Protein AF-A0A1V5SPH5-F1 (afdb_monomer_lite)

Foldseek 3Di:
DDDCPPQFKDFWDDDPRDIDHIFGQFPVGFPVCPPPRRPCVVVVHPPNPDFQQADPVRHNLQDPDLDDDFLLVLLLVLLLLLCVPPVDCFLLAEQAQSPPDVHGDPRHDDSVRSQVSCVVRQDSFRGWDDKDWDDDRRGATQKIWTQTPSGIDIDGLVSSQVSCCRHHHHRGHDDDRHDDDDDD

Secondary structure (DSSP, 8-state):
---SSS-SEEPPEEETTEEE--EESBTTSSGGGTTTTBHHHHTT-TTTT--B-S-TT---TT-SSSPPPHHHHHHHHHHHHHHHHH---TT-S-S--TT-TTS--TTPPPHHHHHHHGGGGT-----EEEEEEEEETTTEEEEEEEEETTEEEEEEHHHHHHHHHHH-STT-B--SSS------

Organism: NCBI:txid1852833

Structure (mmCIF, N/CA/C/O backbone):
data_AF-A0A1V5SPH5-F1
#
_entry.id   AF-A0A1V5SPH5-F1
#
loop_
_atom_site.group_PDB
_atom_site.id
_atom_site.type_symbol
_atom_site.label_atom_id
_atom_site.label_alt_id
_atom_site.label_comp_id
_atom_site.label_asym_id
_atom_site.label_entity_id
_atom_site.label_seq_id
_atom_site.pdbx_PDB_ins_code
_atom_site.Cartn_x
_atom_site.Cartn_y
_atom_site.Cartn_z
_atom_site.occupancy
_atom_site.B_iso_or_equiv
_atom_site.auth_seq_id
_atom_site.auth_comp_id
_atom_site.auth_asym_id
_atom_site.auth_atom_id
_atom_site.pdbx_PDB_model_num
ATOM 1 N N . MET A 1 1 ? 26.776 8.610 -14.671 1.00 28.88 1 MET A N 1
ATOM 2 C CA . MET A 1 1 ? 25.985 9.751 -14.170 1.00 28.88 1 MET A CA 1
ATOM 3 C C . MET A 1 1 ? 24.518 9.344 -14.245 1.00 28.88 1 MET A C 1
ATOM 5 O O . MET A 1 1 ? 23.945 9.471 -15.310 1.00 28.88 1 MET A O 1
ATOM 9 N N . TYR A 1 2 ? 23.954 8.764 -13.182 1.00 22.78 2 TYR A N 1
ATOM 10 C CA . TYR A 1 2 ? 22.507 8.564 -13.026 1.00 22.78 2 TYR A CA 1
ATOM 11 C C . TYR A 1 2 ? 22.195 8.679 -11.533 1.00 22.78 2 TYR A C 1
ATOM 13 O O . TYR A 1 2 ? 22.747 7.940 -10.723 1.00 22.78 2 TYR A O 1
ATOM 21 N N . ALA A 1 3 ? 21.423 9.704 -11.179 1.00 25.03 3 ALA A N 1
ATOM 22 C CA . ALA A 1 3 ? 20.980 9.976 -9.820 1.00 25.03 3 ALA A CA 1
ATOM 23 C C . ALA A 1 3 ? 19.831 9.027 -9.447 1.00 25.03 3 ALA A C 1
ATOM 25 O O . ALA A 1 3 ? 18.943 8.787 -10.266 1.00 25.03 3 ALA A O 1
ATOM 26 N N . SER A 1 4 ? 19.843 8.521 -8.212 1.00 30.30 4 SER A N 1
ATOM 27 C CA . SER A 1 4 ? 18.923 7.508 -7.683 1.00 30.30 4 SER A CA 1
ATOM 28 C C . SER A 1 4 ? 17.534 8.036 -7.292 1.00 30.30 4 SER A C 1
ATOM 30 O O . SER A 1 4 ? 16.945 7.667 -6.280 1.00 30.30 4 SER A O 1
ATOM 32 N N . THR A 1 5 ? 16.949 8.909 -8.113 1.00 40.94 5 THR A N 1
ATOM 33 C CA . THR A 1 5 ? 15.590 9.424 -7.867 1.00 40.94 5 THR A CA 1
ATOM 34 C C . THR A 1 5 ? 14.477 8.533 -8.422 1.00 40.94 5 THR A C 1
ATOM 36 O O . THR A 1 5 ? 13.313 8.775 -8.114 1.00 40.94 5 THR A O 1
ATOM 39 N N . ALA A 1 6 ? 14.802 7.502 -9.208 1.00 49.22 6 ALA A N 1
ATOM 40 C CA . ALA A 1 6 ? 13.815 6.663 -9.894 1.00 49.22 6 ALA A CA 1
ATOM 41 C C . ALA A 1 6 ? 13.561 5.286 -9.252 1.00 49.22 6 ALA A C 1
ATOM 43 O O . ALA A 1 6 ? 12.852 4.488 -9.863 1.00 49.22 6 ALA A O 1
ATOM 44 N N . GLY A 1 7 ? 14.136 5.020 -8.067 1.00 61.97 7 GLY A N 1
ATOM 45 C CA . GLY A 1 7 ? 14.202 3.710 -7.399 1.00 61.97 7 GLY A CA 1
ATOM 46 C C . GLY A 1 7 ? 13.064 2.757 -7.771 1.00 61.97 7 GLY A C 1
ATOM 47 O O . GLY A 1 7 ? 11.906 2.993 -7.418 1.00 61.97 7 GLY A O 1
ATOM 48 N N . GLY A 1 8 ? 13.394 1.710 -8.531 1.00 80.31 8 GLY A N 1
ATOM 49 C CA . GLY A 1 8 ? 12.402 0.841 -9.163 1.00 80.31 8 GLY A CA 1
ATOM 50 C C . GLY A 1 8 ? 12.570 0.710 -10.671 1.00 80.31 8 GLY A C 1
ATOM 51 O O . GLY A 1 8 ? 13.521 0.096 -11.151 1.00 80.31 8 GLY A O 1
ATOM 52 N N . SER A 1 9 ? 11.606 1.243 -11.419 1.00 88.56 9 SER A N 1
ATOM 53 C CA . SER A 1 9 ? 11.550 1.171 -12.878 1.00 88.56 9 SER A CA 1
ATOM 54 C C . SER A 1 9 ? 11.123 2.520 -13.453 1.00 88.56 9 SER A C 1
ATOM 56 O O . SER A 1 9 ? 10.130 3.097 -13.017 1.00 88.56 9 SER A O 1
ATOM 58 N N . ILE A 1 10 ? 11.825 2.984 -14.484 1.00 89.19 10 ILE A N 1
ATOM 59 C CA . ILE A 1 10 ? 11.444 4.136 -15.310 1.00 89.19 10 ILE A CA 1
ATOM 60 C C . ILE A 1 10 ? 10.682 3.604 -16.516 1.00 89.19 10 ILE A C 1
ATOM 62 O O . ILE A 1 10 ? 11.220 2.771 -17.243 1.00 89.19 10 ILE A O 1
ATOM 66 N N . TYR A 1 11 ? 9.453 4.073 -16.739 1.00 89.88 11 TYR A N 1
ATOM 67 C CA . TYR A 1 11 ? 8.665 3.673 -17.905 1.00 89.88 11 TYR A CA 1
ATOM 68 C C . TYR A 1 11 ? 9.314 4.107 -19.215 1.00 89.88 11 TYR A C 1
ATOM 70 O O . TYR A 1 11 ? 9.931 5.170 -19.305 1.00 89.88 11 TYR A O 1
ATOM 78 N N . SER A 1 12 ? 9.135 3.282 -20.246 1.00 90.69 12 SER A N 1
ATOM 79 C CA . SER A 1 12 ? 9.402 3.724 -21.606 1.00 90.69 12 SER A CA 1
ATOM 80 C C . SER A 1 12 ? 8.439 4.847 -21.981 1.00 90.69 12 SER A C 1
ATOM 82 O O . SER A 1 12 ? 7.320 4.950 -21.474 1.00 90.69 12 SER A O 1
ATOM 84 N N . TYR A 1 13 ? 8.878 5.701 -22.892 1.00 89.81 13 TYR A N 1
ATOM 85 C CA . TYR A 1 13 ? 8.063 6.784 -23.421 1.00 89.81 13 TYR A CA 1
ATOM 86 C C . TYR A 1 13 ? 8.311 6.901 -24.916 1.00 89.81 13 TYR A C 1
ATOM 88 O O . TYR A 1 13 ? 9.431 6.682 -25.378 1.00 89.81 13 TYR A O 1
ATOM 96 N N . SER A 1 14 ? 7.271 7.258 -25.667 1.00 93.62 14 SER A N 1
ATOM 97 C CA . SER A 1 14 ? 7.395 7.660 -27.061 1.00 93.62 14 SER A CA 1
ATOM 98 C C . SER A 1 14 ? 6.468 8.832 -27.349 1.00 93.62 14 SER A C 1
ATOM 100 O O . SER A 1 14 ? 5.277 8.775 -27.047 1.00 93.62 14 SER A O 1
ATOM 102 N N . SER A 1 15 ? 7.018 9.908 -27.905 1.00 93.75 15 SER A N 1
ATOM 103 C CA . SER A 1 15 ? 6.256 11.089 -28.314 1.00 93.75 15 SER A CA 1
ATOM 104 C C . SER A 1 15 ? 7.067 11.966 -29.250 1.00 93.75 15 SER A C 1
ATOM 106 O O . SER A 1 15 ? 8.291 12.039 -29.138 1.00 93.75 15 SER A O 1
ATOM 108 N N . LEU A 1 16 ? 6.377 12.646 -30.170 1.00 92.06 16 LEU A N 1
ATOM 109 C CA . LEU A 1 16 ? 6.972 13.551 -31.162 1.00 92.06 16 LEU A CA 1
ATOM 110 C C . LEU A 1 16 ? 8.150 12.924 -31.940 1.00 92.06 16 LEU A C 1
ATOM 112 O O . LEU A 1 16 ? 9.098 13.615 -32.296 1.00 92.06 16 LEU A O 1
ATOM 116 N N . GLY A 1 17 ? 8.112 11.610 -32.186 1.00 92.94 17 GLY A N 1
ATOM 117 C CA . GLY A 1 17 ? 9.177 10.883 -32.890 1.00 92.94 17 GLY A CA 1
ATOM 118 C C . GLY A 1 17 ? 10.407 10.529 -32.042 1.00 92.94 17 GLY A C 1
ATOM 119 O O . GLY A 1 17 ? 11.333 9.914 -32.562 1.00 92.94 17 GLY A O 1
ATOM 120 N N . TYR A 1 18 ? 10.417 10.859 -30.748 1.00 91.38 18 TYR A N 1
ATOM 121 C CA . TYR A 1 18 ? 11.459 10.456 -29.802 1.00 91.38 18 TYR A CA 1
ATOM 122 C C . TYR A 1 18 ? 10.977 9.304 -28.925 1.00 91.38 18 TYR A C 1
ATOM 124 O O . TYR A 1 18 ? 9.794 9.222 -28.593 1.00 91.38 18 TYR A O 1
ATOM 132 N N . SER A 1 19 ? 11.894 8.426 -28.516 1.00 92.81 19 SER A N 1
ATOM 133 C CA . SER A 1 19 ? 11.587 7.333 -27.592 1.00 92.81 19 SER A CA 1
ATOM 134 C C . SER A 1 19 ? 12.714 7.058 -26.607 1.00 92.81 19 SER A C 1
ATOM 136 O O . SER A 1 19 ? 13.886 7.118 -26.977 1.00 92.81 19 SER A O 1
ATOM 138 N N . THR A 1 20 ? 12.353 6.671 -25.386 1.00 92.44 20 THR A N 1
ATOM 139 C CA . THR A 1 20 ? 13.279 6.135 -24.381 1.00 92.44 20 THR A CA 1
ATOM 140 C C . THR A 1 20 ? 12.859 4.720 -23.989 1.00 92.44 20 THR A C 1
ATOM 142 O O . THR A 1 20 ? 11.661 4.471 -23.811 1.00 92.44 20 THR A O 1
ATOM 145 N N . PRO A 1 21 ? 13.807 3.778 -23.841 1.00 91.25 21 PRO A N 1
ATOM 146 C CA . PRO A 1 21 ? 13.490 2.449 -23.336 1.00 91.25 21 PRO A CA 1
ATOM 147 C C . PRO A 1 21 ? 13.091 2.506 -21.857 1.00 91.25 21 PRO A C 1
ATOM 149 O O . PRO A 1 21 ? 13.405 3.464 -21.150 1.00 91.25 21 PRO A O 1
ATOM 152 N N . GLN A 1 22 ? 12.419 1.454 -21.390 1.00 91.19 22 GLN A N 1
ATOM 153 C CA . GLN A 1 22 ? 12.210 1.231 -19.962 1.00 91.19 22 GLN A CA 1
ATOM 154 C C . GLN A 1 22 ? 13.551 0.873 -19.313 1.00 91.19 22 GLN A C 1
ATOM 156 O O . GLN A 1 22 ? 14.353 0.149 -19.905 1.00 91.19 22 GLN A O 1
ATOM 161 N N . ILE A 1 23 ? 13.788 1.356 -18.095 1.00 91.62 23 ILE A N 1
ATOM 162 C CA . ILE A 1 23 ? 15.023 1.084 -17.348 1.00 91.62 23 ILE A CA 1
ATOM 163 C C . ILE A 1 23 ? 14.657 0.577 -15.959 1.00 91.62 23 ILE A C 1
ATOM 165 O O . ILE A 1 23 ? 13.855 1.200 -15.269 1.00 91.62 23 ILE A O 1
ATOM 169 N N . TRP A 1 24 ? 15.272 -0.529 -15.544 1.00 91.44 24 TRP A N 1
ATOM 170 C CA . TRP A 1 24 ? 15.150 -1.074 -14.194 1.00 91.44 24 TRP A CA 1
ATOM 171 C C . TRP A 1 24 ? 16.376 -0.733 -13.356 1.00 91.44 24 TRP A C 1
ATOM 173 O O . TRP A 1 24 ? 17.511 -0.954 -13.778 1.00 91.44 24 TRP A O 1
ATOM 183 N N . ASP A 1 25 ? 16.136 -0.257 -12.140 1.00 89.88 25 ASP A N 1
ATOM 184 C CA . ASP A 1 25 ? 17.157 0.037 -11.136 1.00 89.88 25 ASP A CA 1
ATOM 185 C C . ASP A 1 25 ? 17.563 -1.237 -10.369 1.00 89.88 25 ASP A C 1
ATOM 187 O O . ASP A 1 25 ? 17.478 -1.335 -9.144 1.00 89.88 25 ASP A O 1
ATOM 191 N N . THR A 1 26 ? 17.957 -2.265 -11.121 1.00 91.62 26 THR A N 1
ATOM 192 C CA . THR A 1 26 ? 18.417 -3.563 -10.613 1.00 91.62 26 THR A CA 1
ATOM 193 C C . THR A 1 26 ? 19.740 -3.944 -11.256 1.00 91.62 26 THR A C 1
ATOM 195 O O . THR A 1 26 ? 20.056 -3.523 -12.371 1.00 91.62 26 THR A O 1
ATOM 198 N N . SER A 1 27 ? 20.531 -4.782 -10.583 1.00 91.56 27 SER A N 1
ATOM 199 C CA . SER A 1 27 ? 21.851 -5.158 -11.109 1.00 91.56 27 SER A CA 1
ATOM 200 C C . SER A 1 27 ? 21.826 -5.997 -12.390 1.00 91.56 27 SER A C 1
ATOM 202 O O . SER A 1 27 ? 22.826 -6.035 -13.100 1.00 91.56 27 SER A O 1
ATOM 204 N N . CYS A 1 28 ? 20.684 -6.602 -12.724 1.00 91.81 28 CYS A N 1
ATOM 205 C CA . CYS A 1 28 ? 20.477 -7.304 -13.991 1.00 91.81 28 CYS A CA 1
ATOM 206 C C . CYS A 1 28 ? 19.682 -6.496 -15.031 1.00 91.81 28 CYS A C 1
ATOM 208 O O . CYS A 1 28 ? 19.393 -7.016 -16.107 1.00 91.81 28 CYS A O 1
ATOM 210 N N . GLY A 1 29 ? 19.291 -5.254 -14.719 1.00 91.06 29 GLY A N 1
ATOM 211 C CA . GLY A 1 29 ? 18.570 -4.375 -15.642 1.00 91.06 29 GLY A CA 1
ATOM 212 C C . GLY A 1 29 ? 17.160 -4.846 -16.018 1.00 91.06 29 GLY A C 1
ATOM 213 O O . GLY A 1 29 ? 16.636 -4.419 -17.045 1.00 91.06 29 GLY A O 1
ATOM 214 N N . SER A 1 30 ? 16.528 -5.709 -15.216 1.00 92.81 30 SER A N 1
ATOM 215 C CA . SER A 1 30 ? 15.165 -6.194 -15.468 1.00 92.81 30 SER A CA 1
ATOM 216 C C . SER A 1 30 ? 14.360 -6.441 -14.186 1.00 92.81 30 SER A C 1
ATOM 218 O O . SER A 1 30 ? 14.897 -6.406 -13.072 1.00 92.81 30 SER A O 1
ATOM 220 N N . GLN A 1 31 ? 13.066 -6.734 -14.361 1.00 93.25 31 GLN A N 1
ATOM 221 C CA . GLN A 1 31 ? 12.145 -7.095 -13.283 1.00 93.25 31 GLN A CA 1
ATOM 222 C C . GLN A 1 31 ? 12.575 -8.353 -12.521 1.00 93.25 31 GLN A C 1
ATOM 224 O O . GLN A 1 31 ? 12.301 -8.441 -11.329 1.00 93.25 31 GLN A O 1
ATOM 229 N N . SER A 1 32 ? 13.252 -9.314 -13.163 1.00 93.94 32 SER A N 1
ATOM 230 C CA . SER A 1 32 ? 13.520 -10.632 -12.564 1.00 93.94 32 SER A CA 1
ATOM 231 C C . SER A 1 32 ? 14.376 -10.571 -11.300 1.00 93.94 32 SER A C 1
ATOM 233 O O . SER A 1 32 ? 14.347 -11.497 -10.499 1.00 93.94 32 SER A O 1
ATOM 235 N N . CYS A 1 33 ? 15.142 -9.493 -11.128 1.00 91.50 33 CYS A N 1
ATOM 236 C CA . CYS A 1 33 ? 15.984 -9.286 -9.954 1.00 91.50 33 CYS A CA 1
ATOM 237 C C . CYS A 1 33 ? 15.394 -8.259 -8.980 1.00 91.50 33 CYS A C 1
ATOM 239 O O . CYS A 1 33 ? 15.986 -7.958 -7.947 1.00 91.50 33 CYS A O 1
ATOM 241 N N . TRP A 1 34 ? 14.218 -7.709 -9.286 1.00 89.25 34 TRP A N 1
ATOM 242 C CA . TRP A 1 34 ? 13.468 -6.886 -8.351 1.00 89.25 34 TRP A CA 1
ATOM 243 C C . TRP A 1 34 ? 12.714 -7.779 -7.352 1.00 89.25 34 TRP A C 1
ATOM 245 O O . TRP A 1 34 ? 12.118 -8.775 -7.764 1.00 89.25 34 TRP A O 1
ATOM 255 N N . PRO A 1 35 ? 12.673 -7.435 -6.052 1.00 88.56 35 PRO A N 1
ATOM 256 C CA . PRO A 1 35 ? 13.331 -6.298 -5.401 1.00 88.56 35 PRO A CA 1
ATOM 257 C C . PRO A 1 35 ? 14.762 -6.601 -4.921 1.00 88.56 35 PRO A C 1
ATOM 259 O O . PRO A 1 35 ? 15.501 -5.692 -4.557 1.00 88.56 35 PRO A O 1
ATOM 262 N N . ASN A 1 36 ? 15.165 -7.873 -4.881 1.00 88.62 36 ASN A N 1
ATOM 263 C CA . ASN A 1 36 ? 16.326 -8.315 -4.101 1.00 88.62 36 ASN A CA 1
ATOM 264 C C . ASN A 1 36 ? 17.678 -7.773 -4.575 1.00 88.62 36 ASN A C 1
ATOM 266 O O . ASN A 1 36 ? 18.526 -7.482 -3.736 1.00 88.62 36 ASN A O 1
ATOM 270 N N . ASP A 1 37 ? 17.851 -7.566 -5.876 1.00 90.62 37 ASP A N 1
ATOM 271 C CA . ASP A 1 37 ? 19.073 -7.014 -6.460 1.00 90.62 37 ASP A CA 1
ATOM 272 C C . ASP A 1 37 ? 18.901 -5.571 -6.949 1.00 90.62 37 ASP A C 1
ATOM 274 O O . ASP A 1 37 ? 19.619 -5.126 -7.855 1.00 90.62 37 ASP A O 1
ATOM 278 N N . ALA A 1 38 ? 17.944 -4.835 -6.381 1.00 89.94 38 ALA A N 1
ATOM 279 C CA . ALA A 1 38 ? 17.857 -3.394 -6.574 1.00 89.94 38 ALA A CA 1
ATOM 280 C C . ALA A 1 38 ? 19.131 -2.710 -6.056 1.00 89.94 38 ALA A C 1
ATOM 282 O O . ALA A 1 38 ? 19.631 -3.066 -4.985 1.00 89.94 38 ALA A O 1
ATOM 283 N N . TRP A 1 39 ? 19.664 -1.728 -6.787 1.00 89.62 39 TRP A N 1
ATOM 284 C CA . TRP A 1 39 ? 20.951 -1.109 -6.432 1.00 89.62 39 TRP A CA 1
ATOM 285 C C . TRP A 1 39 ? 20.934 -0.461 -5.048 1.00 89.62 39 TRP A C 1
ATOM 287 O O . TRP A 1 39 ? 21.853 -0.688 -4.266 1.00 89.62 39 TRP A O 1
ATOM 297 N N . GLU A 1 40 ? 19.855 0.251 -4.724 1.00 86.06 40 GLU A N 1
ATOM 298 C CA . GLU A 1 40 ? 19.614 0.854 -3.407 1.00 86.06 40 GLU A CA 1
ATOM 299 C C . GLU A 1 40 ? 19.536 -0.191 -2.275 1.00 86.06 40 GLU A C 1
ATOM 301 O O . GLU A 1 40 ? 19.971 0.075 -1.158 1.00 86.06 40 GLU A O 1
ATOM 306 N N . LYS A 1 41 ? 19.036 -1.406 -2.549 1.00 85.62 41 LYS A N 1
ATOM 307 C CA . LYS A 1 41 ? 19.039 -2.503 -1.565 1.00 85.62 41 LYS A CA 1
ATOM 308 C C . LYS A 1 41 ? 20.441 -3.081 -1.384 1.00 85.62 41 LYS A C 1
ATOM 310 O O . LYS A 1 41 ? 20.879 -3.296 -0.260 1.00 85.62 41 LYS A O 1
ATOM 315 N N . LYS A 1 42 ? 21.164 -3.309 -2.486 1.00 88.38 42 LYS A N 1
ATO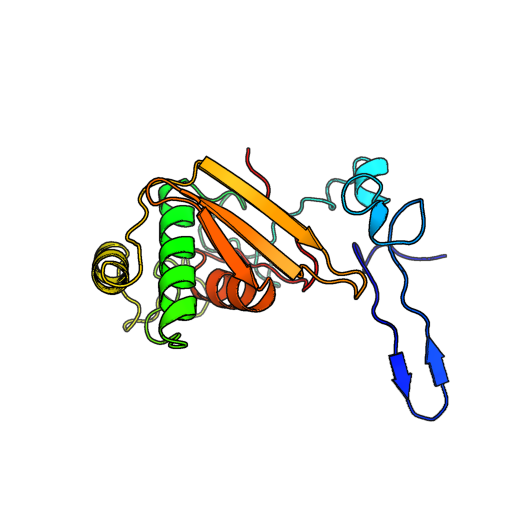M 316 C CA . LYS A 1 42 ? 22.534 -3.856 -2.471 1.00 88.38 42 LYS A CA 1
ATOM 317 C C . LYS A 1 42 ? 23.540 -2.917 -1.808 1.00 88.38 42 LYS A C 1
ATOM 319 O O . LYS A 1 42 ? 24.534 -3.393 -1.270 1.00 88.38 42 LYS A O 1
ATOM 324 N N . SER A 1 43 ? 23.303 -1.609 -1.866 1.00 86.94 43 SER A N 1
ATOM 325 C CA . SER A 1 43 ? 24.131 -0.599 -1.204 1.00 86.94 43 SER A CA 1
ATOM 326 C C . SER A 1 43 ? 23.758 -0.353 0.262 1.00 86.94 43 SER A C 1
ATOM 328 O O . SER A 1 43 ? 24.356 0.526 0.875 1.00 86.94 43 SER A O 1
ATOM 330 N N . ASP A 1 44 ? 22.794 -1.105 0.814 1.00 84.69 44 ASP A N 1
ATOM 331 C CA . ASP A 1 44 ? 22.236 -0.901 2.159 1.00 84.69 44 ASP A CA 1
ATOM 332 C C . ASP A 1 44 ? 21.750 0.544 2.379 1.00 84.69 44 ASP A C 1
ATOM 334 O O . ASP A 1 44 ? 21.949 1.177 3.419 1.00 84.69 44 ASP A O 1
ATOM 338 N N . SER A 1 45 ? 21.133 1.117 1.342 1.00 82.31 45 SER A N 1
ATOM 339 C CA . SER A 1 45 ? 20.642 2.484 1.401 1.00 82.31 45 SER A CA 1
ATOM 340 C C . SER A 1 45 ? 19.460 2.593 2.354 1.00 82.31 45 SER A C 1
ATOM 342 O O . SER A 1 45 ? 18.411 1.966 2.172 1.00 82.31 45 SER A O 1
ATOM 344 N N . ALA A 1 46 ? 19.569 3.518 3.308 1.00 74.44 46 ALA A N 1
ATOM 345 C CA . ALA A 1 46 ? 18.476 3.886 4.207 1.00 74.44 46 ALA A CA 1
ATOM 346 C C . ALA A 1 46 ? 17.222 4.412 3.472 1.00 74.44 46 ALA A C 1
ATOM 348 O O . ALA A 1 46 ? 16.165 4.580 4.087 1.00 74.44 46 ALA A O 1
ATOM 349 N N . TRP A 1 47 ? 17.321 4.701 2.169 1.00 72.50 47 TRP A N 1
ATOM 350 C CA . TRP A 1 47 ? 16.208 5.166 1.345 1.00 72.50 47 TRP A CA 1
ATOM 351 C C . TRP A 1 47 ? 15.378 4.034 0.738 1.00 72.50 47 TRP A C 1
ATOM 353 O O . TRP A 1 47 ? 14.215 4.279 0.412 1.00 72.50 47 TRP A O 1
ATOM 363 N N . TYR A 1 48 ? 15.913 2.810 0.644 1.00 73.75 48 TYR A N 1
ATOM 364 C CA . TYR A 1 48 ? 15.251 1.710 -0.065 1.00 73.75 48 TYR A CA 1
ATOM 365 C C . TYR A 1 48 ? 13.882 1.353 0.529 1.00 73.75 48 TYR A C 1
ATOM 367 O O . TYR A 1 48 ? 12.890 1.233 -0.186 1.00 73.75 48 TYR A O 1
ATOM 375 N N . TYR A 1 49 ? 13.811 1.279 1.859 1.00 69.94 49 TYR A N 1
ATOM 376 C CA . TYR A 1 49 ? 12.581 1.005 2.606 1.00 69.94 49 TYR A CA 1
ATOM 377 C C . TYR A 1 49 ? 11.991 2.250 3.265 1.00 69.94 49 TYR A C 1
ATOM 379 O O . TYR A 1 49 ? 11.302 2.160 4.287 1.00 69.94 49 TYR A O 1
ATOM 387 N N . LYS A 1 50 ? 12.259 3.442 2.719 1.00 67.38 50 LYS A N 1
ATOM 388 C CA . LYS A 1 50 ? 11.764 4.665 3.343 1.00 67.38 50 LYS A CA 1
ATOM 389 C C . LYS A 1 50 ? 10.250 4.773 3.195 1.00 67.38 50 LYS A C 1
ATOM 391 O O . LYS A 1 50 ? 9.728 5.234 2.182 1.00 67.38 50 LYS A O 1
ATOM 396 N N . GLY A 1 51 ? 9.551 4.387 4.258 1.00 64.62 51 GLY A N 1
ATOM 397 C CA . GLY A 1 51 ? 8.125 4.622 4.403 1.00 64.62 51 GLY A CA 1
ATOM 398 C C . GLY A 1 51 ? 7.840 6.121 4.379 1.00 64.62 51 GLY A C 1
ATOM 399 O O . GLY A 1 51 ? 8.402 6.898 5.156 1.00 64.62 51 GLY A O 1
ATOM 400 N N . TRP A 1 52 ? 6.971 6.545 3.469 1.00 75.75 52 TRP A N 1
ATOM 401 C CA . TRP A 1 52 ? 6.546 7.932 3.375 1.00 75.75 52 TRP A CA 1
ATOM 402 C C . TRP A 1 52 ? 5.397 8.166 4.345 1.00 75.75 52 TRP A C 1
ATOM 404 O O . TRP A 1 52 ? 4.249 8.012 3.961 1.00 75.75 52 TRP A O 1
ATOM 414 N N . TYR A 1 53 ? 5.729 8.506 5.592 1.00 87.75 53 TYR A N 1
ATOM 415 C CA . TYR A 1 53 ? 4.766 8.853 6.648 1.00 87.75 53 TYR A CA 1
ATOM 416 C C . TYR A 1 53 ? 4.757 10.348 6.987 1.00 87.75 53 TYR A C 1
ATOM 418 O O . TYR A 1 53 ? 4.151 10.766 7.969 1.00 87.75 53 TYR A O 1
ATOM 426 N N . ARG A 1 54 ? 5.487 11.149 6.202 1.00 89.19 54 ARG A N 1
ATOM 427 C CA . ARG A 1 54 ? 5.589 12.597 6.363 1.00 89.19 54 ARG A CA 1
ATOM 428 C C . ARG A 1 54 ? 5.064 13.321 5.133 1.00 89.19 54 ARG A C 1
ATOM 430 O O . ARG A 1 54 ? 5.280 12.871 4.001 1.00 89.19 54 ARG A O 1
ATOM 437 N N . THR A 1 55 ? 4.432 14.469 5.355 1.00 88.56 55 THR A N 1
ATOM 438 C CA . THR A 1 55 ? 3.992 15.371 4.284 1.00 88.56 55 THR A CA 1
ATOM 439 C C . THR A 1 55 ? 5.190 16.009 3.574 1.00 88.56 55 THR A C 1
ATOM 441 O O . THR A 1 55 ? 6.336 15.918 4.024 1.00 88.56 55 THR A O 1
ATOM 444 N N . ARG A 1 56 ? 4.940 16.705 2.455 1.00 85.69 56 ARG A N 1
ATOM 445 C CA . ARG A 1 56 ? 5.985 17.493 1.772 1.00 85.69 56 ARG A CA 1
ATOM 446 C C . ARG A 1 56 ? 6.582 18.580 2.671 1.00 85.69 56 ARG A C 1
ATOM 448 O O . ARG A 1 56 ? 7.763 18.871 2.543 1.00 85.69 56 ARG A O 1
ATOM 455 N N . SER A 1 57 ? 5.792 19.115 3.601 1.00 88.75 57 SER A N 1
ATOM 456 C CA . SER A 1 57 ? 6.225 20.101 4.599 1.00 88.75 57 SER A CA 1
ATOM 457 C C . SER A 1 57 ? 6.867 19.460 5.836 1.00 88.75 57 SER A C 1
ATOM 459 O O . SER A 1 57 ? 7.024 20.123 6.854 1.00 88.75 57 SER A O 1
ATOM 461 N N . ASN A 1 58 ? 7.241 18.175 5.757 1.00 87.94 58 ASN A N 1
ATOM 462 C CA . ASN A 1 58 ? 7.888 17.400 6.818 1.00 87.94 58 ASN A CA 1
ATOM 463 C C . ASN A 1 58 ? 7.026 17.147 8.075 1.00 87.94 58 ASN A C 1
ATOM 465 O O . ASN A 1 58 ? 7.544 16.656 9.083 1.00 87.94 58 ASN A O 1
ATOM 469 N N . ASP A 1 59 ? 5.721 17.421 8.002 1.00 92.31 59 ASP A N 1
ATOM 470 C CA . ASP A 1 59 ? 4.774 17.105 9.073 1.00 92.31 59 ASP A CA 1
ATOM 471 C C . ASP A 1 59 ? 4.596 15.589 9.190 1.00 92.31 59 ASP A C 1
ATOM 473 O O . ASP A 1 59 ? 4.565 14.878 8.188 1.00 92.31 59 ASP A O 1
ATOM 477 N N . THR A 1 60 ? 4.500 15.108 10.421 1.00 91.06 60 THR A N 1
ATOM 478 C CA . THR A 1 60 ? 4.361 13.694 10.772 1.00 91.06 60 THR A CA 1
ATOM 479 C C . THR A 1 60 ? 2.921 13.224 10.905 1.00 91.06 60 THR A C 1
ATOM 481 O O . THR A 1 60 ? 2.702 12.013 10.949 1.00 91.06 60 THR A O 1
ATOM 484 N N . CYS A 1 61 ? 1.959 14.150 10.996 1.00 93.88 61 CYS A N 1
ATOM 485 C CA . CYS A 1 61 ? 0.541 13.821 11.147 1.00 93.88 61 CYS A CA 1
ATOM 486 C C . CYS A 1 61 ? 0.313 12.816 12.288 1.00 93.88 61 CYS A C 1
ATOM 488 O O . CYS A 1 61 ? -0.221 11.728 12.085 1.00 93.88 61 CYS A O 1
ATOM 490 N N . GLY A 1 62 ? 0.850 13.135 13.469 1.00 92.50 62 GLY A N 1
ATOM 491 C CA . GLY A 1 62 ? 0.702 12.329 14.684 1.00 92.50 62 GLY A CA 1
ATOM 492 C C . GLY A 1 62 ? 1.547 11.050 14.763 1.00 92.50 62 GLY A C 1
ATOM 493 O O . GLY A 1 62 ? 1.493 10.367 15.784 1.00 92.50 62 GLY A O 1
ATOM 494 N N . ARG A 1 63 ? 2.352 10.707 13.746 1.00 91.75 63 ARG A N 1
ATOM 495 C CA . ARG A 1 63 ? 3.115 9.443 13.724 1.00 91.75 63 ARG A CA 1
ATOM 496 C C . ARG A 1 63 ? 4.606 9.623 14.000 1.00 91.75 63 ARG A C 1
ATOM 498 O O . ARG A 1 63 ? 5.270 10.480 13.436 1.00 91.75 63 ARG A O 1
ATOM 505 N N . SER A 1 64 ? 5.200 8.732 14.787 1.00 91.12 64 SER A N 1
ATOM 506 C CA . SER A 1 64 ? 6.661 8.683 14.963 1.00 91.12 64 SER A CA 1
ATOM 507 C C . SER A 1 64 ? 7.361 7.803 13.918 1.00 91.12 64 SER A C 1
ATOM 509 O O . SER A 1 64 ? 8.536 8.026 13.617 1.00 91.12 64 SER A O 1
ATOM 511 N N . HIS A 1 65 ? 6.640 6.843 13.327 1.00 89.06 65 HIS A N 1
ATOM 512 C CA . HIS A 1 65 ? 7.163 5.839 12.398 1.00 89.06 65 HIS A CA 1
ATOM 513 C C . HIS A 1 65 ? 6.157 5.464 11.286 1.00 89.06 65 HIS A C 1
ATOM 515 O O . HIS A 1 65 ? 4.947 5.639 11.461 1.00 89.06 65 HIS A O 1
ATOM 521 N N . PRO A 1 66 ? 6.624 4.867 10.169 1.00 88.19 66 PRO A N 1
ATOM 522 C CA . PRO A 1 66 ? 5.756 4.450 9.063 1.00 88.19 66 PRO A CA 1
ATOM 523 C C . PRO A 1 66 ? 5.066 3.094 9.268 1.00 88.19 66 PRO A C 1
ATOM 525 O O . PRO A 1 66 ? 4.247 2.705 8.445 1.00 88.19 66 PRO A O 1
ATOM 528 N N . TRP A 1 67 ? 5.406 2.349 10.323 1.00 91.06 67 TRP A N 1
ATOM 529 C CA . TRP A 1 67 ? 4.838 1.020 10.560 1.00 91.06 67 TRP A CA 1
ATOM 530 C C . TRP A 1 67 ? 3.371 1.097 10.974 1.00 91.06 67 TRP A C 1
ATOM 532 O O . TRP A 1 67 ? 3.017 1.915 11.826 1.00 91.06 67 TRP A O 1
ATOM 542 N N . LEU A 1 68 ? 2.552 0.235 10.378 1.00 93.12 68 LEU A N 1
ATOM 543 C CA . LEU A 1 68 ? 1.170 0.001 10.777 1.00 93.12 68 LEU A CA 1
ATOM 544 C C . LEU A 1 68 ? 1.125 -1.123 11.810 1.00 93.12 68 LEU A C 1
ATOM 546 O O . LEU A 1 68 ? 1.872 -2.098 11.708 1.00 93.12 68 LEU A O 1
ATOM 550 N N . ASN A 1 69 ? 0.237 -1.003 12.789 1.00 93.75 69 ASN A N 1
ATOM 551 C CA . ASN A 1 69 ? -0.090 -2.127 13.658 1.00 93.75 69 ASN A CA 1
ATOM 552 C C . ASN A 1 69 ? -1.102 -3.076 12.986 1.00 93.75 69 ASN A C 1
ATOM 554 O O . ASN A 1 69 ? -1.693 -2.766 11.951 1.00 93.75 69 ASN A O 1
ATOM 558 N N . GLN A 1 70 ? -1.320 -4.240 13.602 1.00 93.69 70 GLN A N 1
ATOM 559 C CA . GLN A 1 70 ? -2.202 -5.280 13.070 1.00 93.69 70 GLN A CA 1
ATOM 560 C C . GLN A 1 70 ? -3.635 -4.784 12.813 1.00 93.69 70 GLN A C 1
ATOM 562 O O . GLN A 1 70 ? -4.222 -5.127 11.791 1.00 93.69 70 GLN A O 1
ATOM 567 N N . SER A 1 71 ? -4.182 -3.966 13.720 1.00 95.06 71 SER A N 1
ATOM 568 C CA . SER A 1 71 ? -5.541 -3.421 13.606 1.00 95.06 71 SER A CA 1
ATOM 569 C C . SER A 1 71 ? -5.642 -2.369 12.502 1.00 95.06 71 SER A C 1
ATOM 571 O O . SER A 1 71 ? -6.621 -2.359 11.763 1.00 95.06 71 SER A O 1
ATOM 573 N N . GLU A 1 72 ? -4.648 -1.487 12.377 1.00 95.62 72 GLU A N 1
ATOM 574 C CA . GLU A 1 72 ? -4.579 -0.505 11.287 1.00 95.62 72 GLU A CA 1
ATOM 575 C C . GLU A 1 72 ? -4.499 -1.203 9.928 1.00 95.62 72 GLU A C 1
ATOM 577 O O . GLU A 1 72 ? -5.247 -0.863 9.016 1.00 95.62 72 GLU A O 1
ATOM 582 N N . PHE A 1 73 ? -3.635 -2.213 9.793 1.00 96.25 73 PHE A N 1
ATOM 583 C CA . PHE A 1 73 ? -3.499 -2.912 8.520 1.00 96.25 73 PHE A CA 1
ATOM 584 C C . PHE A 1 73 ? -4.729 -3.764 8.184 1.00 96.25 73 PHE A C 1
ATOM 586 O O . PHE A 1 73 ? -5.157 -3.778 7.033 1.00 96.25 73 PHE A O 1
ATOM 593 N N . ALA A 1 74 ? -5.348 -4.417 9.174 1.00 96.75 74 ALA A N 1
ATOM 594 C CA . ALA A 1 74 ? -6.577 -5.176 8.953 1.00 96.75 74 ALA A CA 1
ATOM 595 C C . ALA A 1 74 ? -7.743 -4.284 8.487 1.00 96.75 74 ALA A C 1
ATOM 597 O O . ALA A 1 74 ? -8.478 -4.659 7.576 1.00 96.75 74 ALA A O 1
ATOM 598 N N . ASP A 1 75 ? -7.881 -3.085 9.061 1.00 97.75 75 ASP A N 1
ATOM 599 C CA . ASP A 1 75 ? -8.880 -2.092 8.646 1.00 97.75 75 ASP A CA 1
ATOM 600 C C . ASP A 1 75 ? -8.668 -1.626 7.194 1.00 97.75 75 ASP A C 1
ATOM 602 O O . ASP A 1 75 ? -9.617 -1.607 6.409 1.00 97.75 75 ASP A O 1
ATOM 606 N N . ILE A 1 76 ? -7.420 -1.363 6.789 1.00 97.62 76 ILE A N 1
ATOM 607 C CA . ILE A 1 76 ? -7.099 -1.033 5.391 1.00 97.62 76 ILE A CA 1
ATOM 608 C C . ILE A 1 76 ? -7.463 -2.191 4.457 1.00 97.62 76 ILE A C 1
ATOM 610 O O . ILE A 1 76 ? -8.085 -1.974 3.420 1.00 97.62 76 ILE A O 1
ATOM 614 N N . VAL A 1 77 ? -7.119 -3.430 4.809 1.00 97.50 77 VAL A N 1
ATOM 615 C CA . VAL A 1 77 ? -7.448 -4.589 3.967 1.00 97.50 77 VAL A CA 1
ATOM 616 C C . VAL A 1 77 ? -8.961 -4.810 3.888 1.00 97.50 77 VAL A C 1
ATOM 618 O O . VAL A 1 77 ? -9.456 -5.119 2.809 1.00 97.50 77 VAL A O 1
ATOM 621 N N . ASN A 1 78 ? -9.719 -4.575 4.963 1.00 98.00 78 ASN A N 1
ATOM 622 C CA . ASN A 1 78 ? -11.185 -4.579 4.908 1.00 98.00 78 ASN A CA 1
ATOM 623 C C . ASN A 1 78 ? -11.726 -3.532 3.918 1.00 98.00 78 ASN A C 1
ATOM 625 O O . ASN A 1 78 ? -12.640 -3.842 3.152 1.00 98.00 78 ASN A O 1
ATOM 629 N N . ALA A 1 79 ? -11.131 -2.334 3.864 1.00 98.06 79 ALA A N 1
ATOM 630 C CA . ALA A 1 79 ? -11.488 -1.320 2.869 1.00 98.06 79 ALA A CA 1
ATOM 631 C C . ALA A 1 79 ? -11.184 -1.798 1.440 1.00 98.06 79 ALA A C 1
ATOM 633 O O . ALA A 1 79 ? -12.019 -1.648 0.547 1.00 98.06 79 ALA A O 1
ATOM 634 N N . VAL A 1 80 ? -10.020 -2.426 1.222 1.00 97.69 80 VAL A N 1
ATOM 635 C CA . VAL A 1 80 ? -9.639 -2.981 -0.090 1.00 97.69 80 VAL A CA 1
ATOM 636 C C . VAL A 1 80 ? -10.603 -4.098 -0.506 1.00 97.69 80 VAL A C 1
ATOM 638 O O . VAL A 1 80 ? -11.034 -4.131 -1.658 1.00 97.69 80 VAL A O 1
ATOM 641 N N . ILE A 1 81 ? -10.996 -4.984 0.418 1.00 97.50 81 ILE A N 1
ATOM 642 C CA . ILE A 1 81 ? -11.989 -6.037 0.158 1.00 97.50 81 ILE A CA 1
ATOM 643 C C . ILE A 1 81 ? -13.319 -5.412 -0.259 1.00 97.50 81 ILE A C 1
ATOM 645 O O . ILE A 1 81 ? -13.845 -5.799 -1.304 1.00 97.50 81 ILE A O 1
ATOM 649 N N . TYR A 1 82 ? -13.834 -4.440 0.502 1.00 97.88 82 TYR A N 1
ATOM 650 C CA . TYR A 1 82 ? -15.083 -3.751 0.171 1.00 97.88 82 TYR A CA 1
ATOM 651 C C . TYR A 1 82 ? -15.020 -3.164 -1.245 1.00 97.88 82 TYR A C 1
ATOM 653 O O . TYR A 1 82 ? -15.796 -3.575 -2.110 1.00 97.88 82 TYR A O 1
ATOM 661 N N . TYR A 1 83 ? -14.018 -2.324 -1.527 1.00 97.88 83 TYR A N 1
ATOM 662 C CA . TYR A 1 83 ? -13.832 -1.718 -2.847 1.00 97.88 83 TYR A CA 1
ATOM 663 C C . TYR A 1 83 ? -13.699 -2.761 -3.964 1.00 97.88 83 TYR A C 1
ATOM 665 O O . TYR A 1 83 ? -14.274 -2.600 -5.039 1.00 97.88 83 TYR A O 1
ATOM 673 N N . SER A 1 84 ? -12.988 -3.867 -3.727 1.00 96.31 84 SER A N 1
ATOM 674 C CA . SER A 1 84 ? -12.805 -4.912 -4.742 1.00 96.31 84 SER A CA 1
ATOM 675 C C . SER A 1 84 ? -14.124 -5.545 -5.200 1.00 96.31 84 SER A C 1
ATOM 677 O O . SER A 1 84 ? -14.211 -6.012 -6.3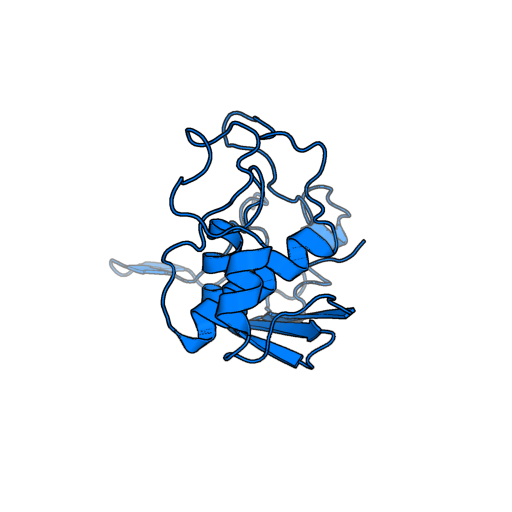38 1.00 96.31 84 SER A O 1
ATOM 679 N N . LYS A 1 85 ? -15.149 -5.555 -4.334 1.00 95.94 85 LYS A N 1
ATOM 680 C CA . LYS A 1 85 ? -16.462 -6.155 -4.607 1.00 95.94 85 LYS A CA 1
ATOM 681 C C . LYS A 1 85 ? -17.506 -5.145 -5.058 1.00 95.94 85 LYS A C 1
ATOM 683 O O . LYS A 1 85 ? -18.341 -5.489 -5.889 1.00 95.94 85 LYS A O 1
ATOM 688 N N . THR A 1 86 ? -17.463 -3.929 -4.526 1.00 96.31 86 THR A N 1
ATOM 689 C CA . THR A 1 86 ? -18.488 -2.905 -4.774 1.00 96.31 86 THR A CA 1
ATOM 690 C C . THR A 1 86 ? -18.061 -1.874 -5.813 1.00 96.31 86 THR A C 1
ATOM 692 O O . THR A 1 86 ? -18.916 -1.239 -6.423 1.00 96.31 86 THR A O 1
ATOM 695 N N . LYS A 1 87 ? -16.747 -1.703 -6.016 1.00 96.38 87 LYS A N 1
ATOM 696 C CA . LYS A 1 87 ? -16.137 -0.583 -6.754 1.00 96.38 87 LYS A CA 1
ATOM 697 C C . LYS A 1 87 ? -16.560 0.789 -6.222 1.00 96.38 87 LYS A C 1
ATOM 699 O O . LYS A 1 87 ? -16.474 1.787 -6.932 1.00 96.38 87 LYS A O 1
ATOM 704 N N . ASP A 1 88 ? -16.952 0.829 -4.952 1.00 96.06 88 ASP A N 1
ATOM 705 C CA . ASP A 1 88 ? -17.365 2.022 -4.230 1.00 96.06 88 ASP A CA 1
ATOM 706 C C . ASP A 1 88 ? -16.289 2.414 -3.212 1.00 96.06 88 ASP A C 1
ATOM 708 O O . ASP A 1 88 ? -15.891 1.615 -2.364 1.00 96.06 88 ASP A O 1
ATOM 712 N N . TYR A 1 89 ? -15.791 3.643 -3.334 1.00 95.56 89 TYR A N 1
ATOM 713 C CA . TYR A 1 89 ? -14.811 4.241 -2.424 1.00 95.56 89 TYR A CA 1
ATOM 714 C C . TYR A 1 89 ? -15.447 5.217 -1.424 1.00 95.56 89 TYR A C 1
ATOM 716 O O . TYR A 1 89 ? -14.733 5.828 -0.624 1.00 95.56 89 TYR A O 1
ATOM 724 N N . SER A 1 90 ? -16.772 5.378 -1.456 1.00 95.06 90 SER A N 1
ATOM 725 C CA . SER A 1 90 ? -17.499 6.206 -0.496 1.00 95.06 90 SER A CA 1
ATOM 726 C C . SER A 1 90 ? -17.223 5.717 0.920 1.00 95.06 90 SER A C 1
ATOM 728 O O . SER A 1 90 ? -17.154 4.517 1.174 1.00 95.06 90 SER A O 1
ATOM 730 N N . HIS A 1 91 ? -17.042 6.655 1.848 1.00 96.81 91 HIS A N 1
ATOM 731 C CA . HIS A 1 91 ? -16.790 6.372 3.264 1.00 96.81 91 HIS A CA 1
ATOM 732 C C . HIS A 1 91 ? -15.470 5.635 3.586 1.00 96.81 91 HIS A C 1
ATOM 734 O O . HIS A 1 91 ? -15.204 5.376 4.762 1.00 96.81 91 HIS A O 1
ATOM 740 N N . LEU A 1 92 ? -14.617 5.336 2.593 1.00 97.25 92 LEU A N 1
ATOM 741 C CA . LEU A 1 92 ? -13.326 4.657 2.797 1.00 97.25 92 LEU A CA 1
ATOM 742 C C . LEU A 1 92 ? -12.170 5.605 3.153 1.00 97.25 92 LEU A C 1
ATOM 744 O O . LEU A 1 92 ? -11.037 5.152 3.320 1.00 97.25 92 LEU A O 1
ATOM 748 N N . SER A 1 93 ? -12.440 6.905 3.278 1.00 95.62 93 SER A N 1
ATOM 749 C CA . SER A 1 93 ? -11.472 7.891 3.756 1.00 95.62 93 SER A CA 1
ATOM 750 C C . SER A 1 93 ? -10.897 7.505 5.129 1.00 95.62 93 SER A C 1
ATOM 752 O O . SER A 1 93 ? -11.514 6.786 5.926 1.00 95.62 93 SER A O 1
ATOM 754 N N . GLN A 1 94 ? -9.696 8.000 5.418 1.00 93.75 94 GLN A N 1
ATOM 755 C CA . GLN A 1 94 ? -9.020 7.815 6.697 1.00 93.75 94 GLN A CA 1
ATOM 756 C C . GLN A 1 94 ? -9.849 8.386 7.859 1.00 93.75 94 GLN A C 1
ATOM 758 O O . GLN A 1 94 ? -10.435 9.465 7.766 1.00 93.75 94 GLN A O 1
ATOM 763 N N . ILE A 1 95 ? -9.850 7.664 8.977 1.00 94.19 95 ILE A N 1
ATOM 764 C CA . ILE A 1 95 ? -10.506 8.063 10.237 1.00 94.19 95 ILE A CA 1
ATOM 765 C C . ILE A 1 95 ? -9.532 8.646 11.264 1.00 94.19 95 ILE A C 1
ATOM 767 O O . ILE A 1 95 ? -9.942 9.054 12.348 1.00 94.19 95 ILE A O 1
ATOM 771 N N . ASP A 1 96 ? -8.243 8.658 10.940 1.00 93.31 96 ASP A N 1
ATOM 772 C CA . ASP A 1 96 ? -7.192 9.245 11.759 1.00 93.31 96 ASP A CA 1
ATOM 773 C C . ASP A 1 96 ? -6.180 9.953 10.857 1.00 93.31 96 ASP A C 1
ATOM 775 O O . ASP A 1 96 ? -5.205 9.361 10.400 1.00 93.31 96 ASP A O 1
ATOM 779 N N . SER A 1 97 ? -6.426 11.230 10.575 1.00 91.69 97 SER A N 1
ATOM 780 C CA . SER A 1 97 ? -5.511 12.084 9.820 1.00 91.69 97 SER A CA 1
ATOM 781 C C . SER A 1 97 ? -4.344 12.603 10.664 1.00 91.69 97 SER A C 1
ATOM 783 O O . SER A 1 97 ? -3.470 13.292 10.132 1.00 91.69 97 SER A O 1
ATOM 785 N N . GLY A 1 98 ? -4.338 12.347 11.979 1.00 90.38 98 GLY A N 1
ATOM 786 C CA . GLY A 1 98 ? -3.336 12.865 12.910 1.00 90.38 98 GLY A CA 1
ATOM 787 C C . GLY A 1 98 ? -3.195 14.392 12.904 1.00 90.38 98 GLY A C 1
ATOM 788 O O . GLY A 1 98 ? -2.097 14.910 13.107 1.00 90.38 98 GLY A O 1
ATOM 789 N N . GLY A 1 99 ? -4.288 15.112 12.623 1.00 86.88 99 GLY A N 1
ATOM 790 C CA . GLY A 1 99 ? -4.320 16.579 12.559 1.00 86.88 99 GLY A CA 1
ATOM 791 C C . GLY A 1 99 ? -3.926 17.172 11.203 1.00 86.88 99 GLY A C 1
ATOM 792 O O . GLY A 1 99 ? -3.932 18.392 11.045 1.00 86.88 99 GLY A O 1
ATOM 793 N N . CYS A 1 100 ? -3.626 16.336 10.209 1.00 89.25 100 CYS A N 1
ATOM 794 C CA . CYS A 1 100 ? -3.331 16.779 8.852 1.00 89.25 100 CYS A CA 1
ATOM 795 C C . CYS A 1 100 ? -4.583 16.859 7.967 1.00 89.25 100 CYS A C 1
ATOM 797 O O . CYS A 1 100 ? -5.675 16.419 8.332 1.00 89.25 100 CYS A O 1
ATOM 799 N N . PHE A 1 101 ? -4.394 17.429 6.771 1.00 87.75 101 PHE A N 1
ATOM 800 C CA . PHE A 1 101 ? -5.356 17.413 5.659 1.00 87.75 101 PHE A CA 1
ATOM 801 C C . PHE A 1 101 ? -6.727 18.047 5.954 1.00 87.75 101 PHE A C 1
ATOM 803 O O . PHE A 1 101 ? -7.698 17.751 5.269 1.00 87.75 101 PHE A O 1
ATOM 810 N N . GLY A 1 102 ? -6.809 18.946 6.941 1.00 85.00 102 GLY A N 1
ATOM 811 C CA . GLY A 1 102 ? -8.065 19.599 7.330 1.00 85.00 102 GLY A CA 1
ATOM 812 C C . GLY A 1 102 ? -8.934 18.781 8.291 1.00 85.00 102 GLY A C 1
ATOM 813 O O . GLY A 1 102 ? -10.050 19.197 8.587 1.00 85.00 102 GLY A O 1
ATOM 814 N N . GLY A 1 103 ? -8.413 17.666 8.813 1.00 86.62 103 GLY A N 1
ATOM 815 C CA . GLY A 1 103 ? -9.109 16.781 9.746 1.00 86.62 103 GLY A CA 1
ATOM 816 C C . GLY A 1 103 ? -9.615 15.496 9.093 1.00 86.62 103 GLY A C 1
ATOM 817 O O . GLY A 1 103 ? -9.248 15.162 7.967 1.00 86.62 103 GLY A O 1
ATOM 818 N N . ASN A 1 104 ? -10.434 14.758 9.840 1.00 89.06 104 ASN A N 1
ATOM 819 C CA . ASN A 1 104 ? -11.062 13.532 9.360 1.00 89.06 104 ASN A CA 1
ATOM 820 C C . ASN A 1 104 ? -12.307 13.857 8.535 1.00 89.06 104 ASN A C 1
ATOM 822 O O . ASN A 1 104 ? -13.063 14.769 8.873 1.00 89.06 104 ASN A O 1
ATOM 826 N N . ASP A 1 105 ? -12.542 13.067 7.491 1.00 90.94 105 ASP A N 1
ATOM 827 C CA . ASP A 1 105 ? -13.787 13.111 6.732 1.00 90.94 105 ASP A CA 1
ATOM 828 C C . ASP A 1 105 ? -14.955 12.685 7.647 1.00 90.94 105 ASP A C 1
ATOM 830 O O . ASP A 1 105 ? -14.948 11.558 8.150 1.00 90.94 105 ASP A O 1
ATOM 834 N N . PRO A 1 106 ? -15.961 13.549 7.885 1.00 91.75 106 PRO A N 1
ATOM 835 C CA . PRO A 1 106 ? -17.073 13.237 8.783 1.00 91.75 106 PRO A CA 1
ATOM 836 C C . PRO A 1 106 ? -17.978 12.121 8.248 1.00 91.75 106 PRO A C 1
ATOM 838 O O . PRO A 1 106 ? -18.779 11.573 9.004 1.00 91.75 106 PRO A O 1
ATOM 841 N N . SER A 1 107 ? -17.876 11.794 6.958 1.00 94.81 107 SER A N 1
ATOM 842 C CA . SER A 1 107 ? -18.600 10.687 6.346 1.00 94.81 107 SER A CA 1
ATOM 843 C C . SER A 1 107 ? -17.836 9.365 6.414 1.00 94.81 107 SER A C 1
ATOM 845 O O . SER A 1 107 ? -18.426 8.329 6.123 1.00 94.81 107 SER A O 1
ATOM 847 N N . ALA A 1 108 ? -16.557 9.354 6.799 1.00 96.75 108 ALA A N 1
ATOM 848 C CA . ALA A 1 108 ? -15.771 8.126 6.848 1.00 96.75 108 ALA A CA 1
ATOM 849 C C . ALA A 1 108 ? -16.368 7.109 7.830 1.00 96.75 108 ALA A C 1
ATOM 851 O O . ALA A 1 108 ? -16.713 7.438 8.968 1.00 96.75 108 ALA A O 1
ATOM 852 N N . TRP A 1 109 ? -16.445 5.845 7.417 1.00 97.62 109 TRP A N 1
ATOM 853 C CA . TRP A 1 109 ? -16.880 4.782 8.316 1.00 97.62 109 TRP A CA 1
ATOM 854 C C . TRP A 1 109 ? -15.829 4.510 9.384 1.00 97.62 109 TRP A C 1
ATOM 856 O O . TRP A 1 109 ? -14.637 4.375 9.089 1.00 97.62 109 TRP A O 1
ATOM 866 N N . SER A 1 110 ? -16.282 4.348 10.628 1.00 96.94 110 SER A N 1
ATOM 867 C CA . SER A 1 110 ? -15.450 3.800 11.699 1.00 96.94 110 SER A CA 1
ATOM 868 C C . SER A 1 110 ? -14.957 2.394 11.335 1.00 96.94 110 SER A C 1
ATOM 870 O O . SER A 1 110 ? -15.476 1.756 10.416 1.00 96.94 110 SER A O 1
ATOM 872 N N . LYS A 1 111 ? -13.957 1.884 12.064 1.00 95.88 111 LYS A N 1
ATOM 873 C CA . LYS A 1 111 ? -13.460 0.513 11.852 1.00 95.88 111 LYS A CA 1
ATOM 874 C C . LYS A 1 111 ? -14.576 -0.526 11.995 1.00 95.88 111 LYS A C 1
ATOM 876 O O . LYS A 1 111 ? -14.679 -1.429 11.174 1.00 95.88 111 LYS A O 1
ATOM 881 N N . ASP A 1 112 ? -15.432 -0.357 13.003 1.00 96.56 112 ASP A N 1
ATOM 882 C CA . ASP A 1 112 ? -16.542 -1.273 13.279 1.00 96.56 112 ASP A CA 1
ATOM 883 C C . ASP A 1 112 ? -17.617 -1.215 12.190 1.00 96.56 112 ASP A C 1
ATOM 885 O O . ASP A 1 112 ? -18.151 -2.247 11.783 1.00 96.56 112 ASP A O 1
ATOM 889 N N . GLU A 1 113 ? -17.909 -0.018 11.676 1.00 97.44 113 GLU A N 1
ATOM 890 C CA . GLU A 1 113 ? -18.879 0.133 10.598 1.00 97.44 113 GLU A CA 1
ATOM 891 C C . GLU A 1 113 ? -18.352 -0.469 9.295 1.00 97.44 113 GLU A C 1
ATOM 893 O O . GLU A 1 113 ? -19.047 -1.264 8.667 1.00 97.44 113 GLU A O 1
ATOM 898 N N . LEU A 1 114 ? -17.098 -0.195 8.925 1.00 97.38 114 LEU A N 1
ATOM 899 C CA . LEU A 1 114 ? -16.478 -0.827 7.761 1.00 97.38 114 LEU A CA 1
ATOM 900 C C . LEU A 1 114 ? -16.434 -2.357 7.908 1.00 97.38 114 LEU A C 1
ATOM 902 O O . LEU A 1 114 ? -16.743 -3.079 6.958 1.00 97.38 114 LEU A O 1
ATOM 906 N N . ALA A 1 115 ? -16.116 -2.859 9.105 1.00 96.50 115 ALA A N 1
ATOM 907 C CA . ALA A 1 115 ? -16.141 -4.287 9.405 1.00 96.50 115 ALA A CA 1
ATOM 908 C C . ALA A 1 115 ? -17.540 -4.904 9.205 1.00 96.50 115 ALA A C 1
ATOM 910 O O . ALA A 1 115 ? -17.663 -6.024 8.702 1.00 96.50 115 ALA A O 1
ATOM 911 N N . ARG A 1 116 ? -18.605 -4.166 9.541 1.00 97.31 116 ARG A N 1
ATOM 912 C CA . ARG A 1 116 ? -19.994 -4.574 9.290 1.00 97.31 116 ARG A CA 1
ATOM 913 C C . ARG A 1 116 ? -20.319 -4.605 7.795 1.00 97.31 116 ARG A C 1
ATOM 915 O O . ARG A 1 116 ? -20.889 -5.587 7.324 1.00 97.31 116 ARG A O 1
ATOM 922 N N . GLN A 1 117 ? -19.920 -3.577 7.048 1.00 96.81 117 GLN A N 1
ATOM 923 C CA . GLN A 1 117 ? -20.191 -3.448 5.608 1.00 96.81 117 GLN A CA 1
ATOM 924 C C . GLN A 1 117 ? -19.463 -4.511 4.769 1.00 96.81 117 GLN A C 1
ATOM 926 O O . GLN A 1 117 ? -20.004 -5.051 3.800 1.00 96.81 117 GLN A O 1
ATOM 931 N N . VAL A 1 118 ? -18.244 -4.882 5.163 1.00 96.44 118 VAL A N 1
ATOM 932 C CA . VAL A 1 118 ? -17.470 -5.929 4.479 1.00 96.44 118 VAL A CA 1
ATOM 933 C C . VAL A 1 118 ? -17.907 -7.354 4.866 1.00 96.44 118 VAL A C 1
ATOM 935 O O . VAL A 1 118 ? -17.476 -8.324 4.240 1.00 96.44 118 VAL A O 1
ATOM 938 N N . GLY A 1 119 ? -18.786 -7.510 5.864 1.00 94.62 119 GLY A N 1
ATOM 939 C CA . GLY A 1 119 ? -19.249 -8.812 6.359 1.00 94.62 119 GLY A CA 1
ATOM 940 C C . GLY A 1 119 ? -19.875 -9.706 5.281 1.00 94.62 119 GLY A C 1
ATOM 941 O O . GLY A 1 119 ? -19.651 -10.913 5.257 1.00 94.62 119 GLY A O 1
ATOM 942 N N . SER A 1 120 ? -20.600 -9.118 4.327 1.00 91.69 120 SER A N 1
ATOM 943 C CA . SER A 1 120 ? -21.182 -9.833 3.179 1.00 91.69 120 SER A CA 1
ATOM 944 C C . SER A 1 120 ? -20.200 -10.068 2.020 1.00 91.69 120 SER A C 1
ATOM 946 O O . SER A 1 120 ? -20.573 -10.655 1.006 1.00 91.69 120 SER A O 1
ATOM 948 N N . HIS A 1 121 ? -18.940 -9.647 2.162 1.00 91.50 121 HIS A N 1
ATOM 949 C CA . HIS A 1 121 ? -17.940 -9.586 1.091 1.00 91.50 121 HIS A CA 1
ATOM 950 C C . HIS A 1 121 ? -16.694 -10.453 1.356 1.00 91.50 121 HIS A C 1
ATOM 952 O O . HIS A 1 121 ? -15.679 -10.311 0.672 1.00 91.50 121 HIS A O 1
ATOM 958 N N . GLY A 1 122 ? -16.769 -11.372 2.327 1.00 86.31 122 GLY A N 1
ATOM 959 C CA . GLY A 1 122 ? -15.666 -12.258 2.728 1.00 86.31 122 GLY A CA 1
ATOM 960 C C . GLY A 1 122 ? -14.879 -11.772 3.949 1.00 86.31 122 GLY A C 1
ATOM 961 O O . GLY A 1 122 ? -13.970 -12.466 4.396 1.00 86.31 122 GLY A O 1
ATOM 962 N N . GLY A 1 123 ? -15.235 -10.612 4.505 1.00 89.88 123 GLY A N 1
ATOM 963 C CA . GLY A 1 123 ? -14.709 -10.103 5.770 1.00 89.88 123 GLY A CA 1
ATOM 964 C C . GLY A 1 123 ? -15.716 -10.229 6.929 1.00 89.88 123 GLY A C 1
ATOM 965 O O . GLY A 1 123 ? -16.644 -11.034 6.857 1.00 89.88 123 GLY A O 1
ATOM 966 N N . PRO A 1 124 ? -15.549 -9.440 8.005 1.00 94.69 124 PRO A N 1
ATOM 967 C CA . PRO A 1 124 ? -14.356 -8.654 8.293 1.00 94.69 124 PRO A CA 1
ATOM 968 C C . PRO A 1 124 ? -13.172 -9.557 8.610 1.00 94.69 124 PRO A C 1
ATOM 970 O O . PRO A 1 124 ? -13.315 -10.602 9.250 1.00 94.69 124 PRO A O 1
ATOM 973 N N . ILE A 1 125 ? -11.998 -9.133 8.164 1.00 94.94 125 ILE A N 1
ATOM 974 C CA . ILE A 1 125 ? -10.745 -9.707 8.626 1.00 94.94 125 ILE A CA 1
ATOM 975 C C . ILE A 1 125 ? -10.347 -9.050 9.946 1.00 94.94 125 ILE A C 1
ATOM 977 O O . ILE A 1 125 ? -10.569 -7.851 10.157 1.00 94.94 125 ILE A O 1
ATOM 981 N N . SER A 1 126 ? -9.755 -9.841 10.828 1.00 94.12 126 SER A N 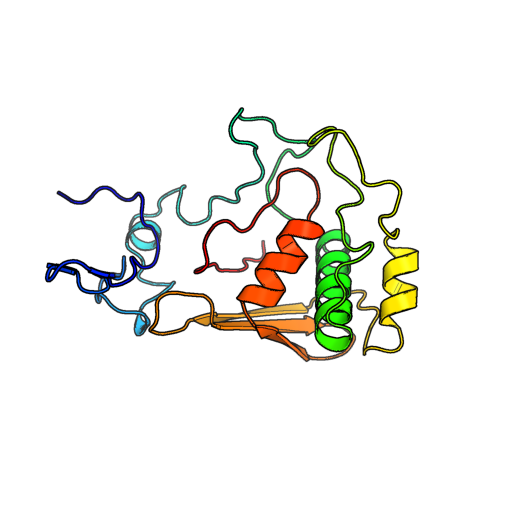1
ATOM 982 C CA . SER A 1 126 ? -9.262 -9.390 12.132 1.00 94.12 126 SER A CA 1
ATOM 983 C C . SER A 1 126 ? -7.747 -9.524 12.250 1.00 94.12 126 SER A C 1
ATOM 985 O O . SER A 1 126 ? -7.116 -8.822 13.045 1.00 94.12 126 SER A O 1
ATOM 987 N N . SER A 1 127 ? -7.138 -10.378 11.423 1.00 93.81 127 SER A N 1
ATOM 988 C CA . SER A 1 127 ? -5.698 -10.587 11.407 1.00 93.81 127 SER A CA 1
ATOM 989 C C . SER A 1 127 ? -5.168 -10.861 10.000 1.00 93.81 127 SER A C 1
ATOM 991 O O . SER A 1 127 ? -5.850 -11.361 9.109 1.00 93.81 127 SER A O 1
ATOM 993 N N . VAL A 1 128 ? -3.908 -10.490 9.804 1.00 94.19 128 VAL A N 1
ATOM 994 C CA . VAL A 1 128 ? -3.141 -10.669 8.575 1.00 94.19 128 VAL A CA 1
ATOM 995 C C . VAL A 1 128 ? -1.882 -11.435 8.940 1.00 94.19 128 VAL A C 1
ATOM 997 O O . VAL A 1 128 ? -1.084 -10.983 9.763 1.00 94.19 128 VAL A O 1
ATOM 1000 N N . ASN A 1 129 ? -1.712 -12.590 8.315 1.00 93.75 129 ASN A N 1
ATOM 1001 C CA . ASN A 1 129 ? -0.634 -13.526 8.596 1.00 93.75 129 ASN A CA 1
ATOM 1002 C C . ASN A 1 129 ? 0.614 -13.171 7.782 1.00 93.75 129 ASN A C 1
ATOM 1004 O O . ASN A 1 129 ? 1.715 -13.037 8.331 1.00 93.75 129 ASN A O 1
ATOM 1008 N N . SER A 1 130 ? 0.425 -12.981 6.475 1.00 94.31 130 SER A N 1
ATOM 1009 C CA . SER A 1 130 ? 1.484 -12.702 5.508 1.00 94.31 130 SER A CA 1
ATOM 1010 C C . SER A 1 130 ? 0.968 -11.886 4.324 1.00 94.31 130 SER A C 1
ATOM 1012 O O . SER A 1 130 ? -0.233 -11.836 4.048 1.00 94.31 130 SER 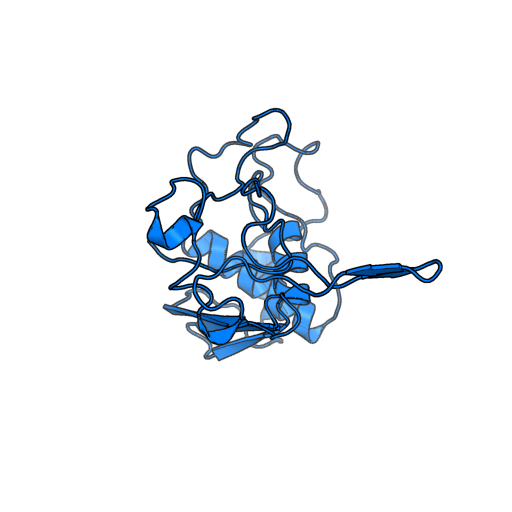A O 1
ATOM 1014 N N . VAL A 1 131 ? 1.904 -11.246 3.627 1.00 94.12 131 VAL A N 1
ATOM 1015 C CA . VAL A 1 131 ? 1.666 -10.503 2.391 1.00 94.12 131 VAL A CA 1
ATOM 1016 C C . VAL A 1 131 ? 2.690 -10.965 1.362 1.00 94.12 131 VAL A C 1
ATOM 1018 O O . VAL A 1 131 ? 3.859 -11.163 1.690 1.00 94.12 131 VAL A O 1
ATOM 1021 N N . SER A 1 132 ? 2.243 -11.152 0.129 1.00 95.00 132 SER A N 1
ATOM 1022 C CA . SER A 1 132 ? 3.070 -11.465 -1.028 1.00 95.00 132 SER A CA 1
ATOM 1023 C C . SER A 1 132 ? 2.745 -10.478 -2.142 1.00 95.00 132 SER A C 1
ATOM 1025 O O . SER A 1 132 ? 1.586 -10.107 -2.330 1.00 95.00 132 SER A O 1
ATOM 1027 N N . VAL A 1 133 ? 3.770 -10.015 -2.850 1.00 94.25 133 VAL A N 1
ATOM 1028 C CA . VAL A 1 133 ? 3.646 -8.987 -3.882 1.00 94.25 133 VAL A CA 1
ATOM 1029 C C . VAL A 1 133 ? 4.289 -9.494 -5.163 1.00 94.25 133 VAL A C 1
ATOM 1031 O O . VAL A 1 133 ? 5.456 -9.887 -5.158 1.00 94.25 133 VAL A O 1
ATOM 1034 N N . ASN A 1 134 ? 3.536 -9.431 -6.260 1.00 95.56 134 ASN A N 1
ATOM 1035 C CA . ASN A 1 134 ? 4.019 -9.789 -7.587 1.00 95.56 134 ASN A CA 1
ATOM 1036 C C . ASN A 1 134 ? 4.195 -8.529 -8.435 1.00 95.56 134 ASN A C 1
ATOM 1038 O O . ASN A 1 134 ? 3.362 -7.617 -8.427 1.00 95.56 134 ASN A O 1
ATOM 1042 N N . TYR A 1 135 ? 5.274 -8.490 -9.211 1.00 94.50 135 TYR A N 1
ATOM 1043 C CA . TYR A 1 135 ? 5.657 -7.330 -10.010 1.00 94.50 135 TYR A CA 1
ATOM 1044 C C . TYR A 1 135 ? 5.484 -7.614 -11.498 1.00 94.50 135 TYR A C 1
ATOM 1046 O O . TYR A 1 135 ? 5.831 -8.688 -11.982 1.00 94.50 135 TYR A O 1
ATOM 1054 N N . SER A 1 136 ? 4.969 -6.630 -12.228 1.00 95.69 136 SER A N 1
ATOM 1055 C CA . SER A 1 136 ? 4.869 -6.674 -13.683 1.00 95.69 136 SER A CA 1
ATOM 1056 C C . SER A 1 136 ? 6.208 -6.321 -14.324 1.00 95.69 136 SER A C 1
ATOM 1058 O O . SER A 1 136 ? 6.923 -5.428 -13.856 1.00 95.69 136 SER A O 1
ATOM 1060 N N . THR A 1 137 ? 6.509 -6.937 -15.467 1.00 94.94 137 THR A N 1
ATOM 1061 C CA . THR A 1 137 ? 7.624 -6.526 -16.336 1.00 94.94 137 THR A CA 1
ATOM 1062 C C . THR A 1 137 ? 7.459 -5.096 -16.857 1.00 94.94 137 THR A C 1
ATOM 1064 O O . THR A 1 137 ? 8.449 -4.453 -17.198 1.00 94.94 137 THR A O 1
ATOM 1067 N N . GLY A 1 138 ? 6.239 -4.548 -16.820 1.00 92.88 138 GLY A N 1
ATOM 1068 C CA . GLY A 1 138 ? 5.941 -3.154 -17.145 1.00 92.88 138 GLY A CA 1
ATOM 1069 C C . GLY A 1 138 ? 6.353 -2.130 -16.082 1.00 92.88 138 GLY A C 1
ATOM 1070 O O . GLY A 1 138 ? 6.105 -0.948 -16.284 1.00 92.88 138 GLY A O 1
ATOM 1071 N N . GLY A 1 139 ? 6.972 -2.533 -14.964 1.00 92.06 139 GLY A N 1
ATOM 1072 C CA . GLY A 1 139 ? 7.526 -1.581 -13.990 1.00 92.06 139 GLY A CA 1
ATOM 1073 C C . GLY A 1 139 ? 6.544 -1.116 -12.918 1.00 92.06 139 GLY A C 1
ATOM 1074 O O . GLY A 1 139 ? 6.638 0.013 -12.443 1.00 92.06 139 GLY A O 1
ATOM 1075 N N . TYR A 1 140 ? 5.575 -1.950 -12.556 1.00 92.62 140 TYR A N 1
ATOM 1076 C CA . TYR A 1 140 ? 4.593 -1.669 -11.507 1.00 92.62 140 TYR A CA 1
ATOM 1077 C C . TYR A 1 140 ? 4.276 -2.932 -10.707 1.00 92.62 140 TYR A C 1
ATOM 1079 O O . TYR A 1 140 ? 4.541 -4.052 -11.148 1.00 92.62 140 TYR A O 1
ATOM 1087 N N . THR A 1 141 ? 3.704 -2.754 -9.523 1.00 93.69 141 THR A N 1
ATOM 1088 C CA . THR A 1 141 ? 3.171 -3.854 -8.723 1.00 93.69 141 THR A CA 1
ATOM 1089 C C . THR A 1 141 ? 1.897 -4.362 -9.376 1.00 93.69 141 THR A C 1
ATOM 1091 O O . THR A 1 141 ? 0.911 -3.636 -9.478 1.00 93.69 141 THR A O 1
ATOM 1094 N N . GLN A 1 142 ? 1.930 -5.602 -9.857 1.00 97.06 142 GLN A N 1
ATOM 1095 C CA . GLN A 1 142 ? 0.806 -6.208 -10.560 1.00 97.06 142 GLN A CA 1
ATOM 1096 C C . GLN A 1 142 ? -0.283 -6.621 -9.577 1.00 97.06 142 GLN A C 1
ATOM 1098 O O . GLN A 1 142 ? -1.465 -6.359 -9.807 1.00 97.06 142 GLN A O 1
ATOM 1103 N N . GLU A 1 143 ? 0.127 -7.277 -8.497 1.00 97.62 143 GLU A N 1
ATOM 1104 C CA . GLU A 1 143 ? -0.779 -7.972 -7.602 1.00 97.62 143 GLU A CA 1
ATOM 1105 C C . GLU A 1 143 ? -0.247 -7.968 -6.170 1.00 97.62 143 GLU A C 1
ATOM 1107 O O . GLU A 1 143 ? 0.957 -8.102 -5.935 1.00 97.62 143 GLU A O 1
ATOM 1112 N N . VAL A 1 144 ? -1.167 -7.830 -5.219 1.00 97.81 144 VAL A N 1
ATOM 1113 C CA . VAL A 1 144 ? -0.921 -7.989 -3.787 1.00 97.81 144 VAL A CA 1
ATOM 1114 C C . VAL A 1 144 ? -1.814 -9.116 -3.283 1.00 97.81 144 VAL A C 1
ATOM 1116 O O . VAL A 1 144 ? -3.040 -9.015 -3.344 1.00 97.81 144 VAL A O 1
ATOM 1119 N N . THR A 1 145 ? -1.197 -10.175 -2.768 1.00 97.94 145 THR A N 1
ATOM 1120 C CA . THR A 1 145 ? -1.885 -11.304 -2.138 1.00 97.94 145 THR A CA 1
ATOM 1121 C C . THR A 1 145 ? -1.675 -11.263 -0.629 1.00 97.94 145 THR A C 1
ATOM 1123 O O . THR A 1 145 ? -0.548 -11.193 -0.141 1.00 97.94 145 THR A O 1
ATOM 1126 N N . ILE A 1 146 ? -2.770 -11.313 0.122 1.00 97.06 146 ILE A N 1
ATOM 1127 C CA . ILE A 1 146 ? -2.801 -11.162 1.575 1.00 97.06 146 ILE A CA 1
ATOM 1128 C C . ILE A 1 146 ? -3.442 -12.403 2.177 1.00 97.06 146 ILE A C 1
ATOM 1130 O O . ILE A 1 146 ? -4.577 -12.743 1.845 1.00 97.06 146 ILE A O 1
ATOM 1134 N N . SER A 1 147 ? -2.723 -13.063 3.081 1.00 97.00 147 SER A N 1
ATOM 1135 C CA . SER A 1 147 ? -3.250 -14.190 3.845 1.00 97.00 147 SER A CA 1
ATOM 1136 C C . SER A 1 147 ? -3.803 -13.707 5.182 1.00 97.00 147 SER A C 1
ATOM 1138 O O . SER A 1 147 ? -3.097 -13.031 5.934 1.00 97.00 147 SER A O 1
ATOM 1140 N N . THR A 1 148 ? -5.054 -14.045 5.489 1.00 96.50 148 THR A N 1
ATOM 1141 C CA . THR A 1 148 ? -5.805 -13.537 6.650 1.00 96.50 148 THR A CA 1
ATOM 1142 C C . THR A 1 148 ? -6.488 -14.666 7.425 1.00 96.50 148 THR A C 1
ATOM 1144 O O . THR A 1 148 ? -6.433 -15.835 7.036 1.00 96.50 148 THR A O 1
ATOM 1147 N N . ASP A 1 149 ? -7.177 -14.323 8.516 1.00 95.94 149 ASP A N 1
ATOM 1148 C CA . ASP A 1 149 ? -8.083 -15.225 9.244 1.00 95.94 149 ASP A CA 1
ATOM 1149 C C . ASP A 1 149 ? -9.322 -15.662 8.439 1.00 95.94 149 ASP A C 1
ATOM 1151 O O . ASP A 1 149 ? -10.057 -16.553 8.870 1.00 95.94 149 ASP A O 1
ATOM 1155 N N . LYS A 1 150 ? -9.553 -15.066 7.265 1.00 95.88 150 LYS A N 1
ATOM 1156 C CA . LYS A 1 150 ? -10.653 -15.398 6.344 1.00 95.88 150 LYS A CA 1
ATOM 1157 C C . LYS A 1 150 ? -10.171 -16.020 5.031 1.00 95.88 150 LYS A C 1
ATOM 1159 O O . LYS A 1 150 ? -10.949 -16.146 4.089 1.00 95.88 150 LYS A O 1
ATOM 1164 N N . GLY A 1 151 ? -8.908 -16.440 4.976 1.00 95.25 151 GLY A N 1
ATOM 1165 C CA . GLY A 1 151 ? -8.291 -17.028 3.790 1.00 95.25 151 GLY A CA 1
ATOM 1166 C C . GLY A 1 151 ? -7.430 -16.030 3.024 1.00 95.25 151 GLY A C 1
ATOM 1167 O O . GLY A 1 151 ? -6.942 -15.048 3.580 1.00 95.25 151 GLY A O 1
ATOM 1168 N N . ASN A 1 152 ? -7.196 -16.311 1.745 1.00 96.50 152 ASN A N 1
ATOM 1169 C CA . ASN A 1 152 ? -6.331 -15.485 0.911 1.00 96.50 152 ASN A CA 1
ATOM 1170 C C . ASN A 1 152 ? -7.163 -14.538 0.048 1.00 96.50 152 ASN A C 1
ATOM 1172 O O . ASN A 1 152 ? -8.116 -14.961 -0.607 1.00 96.50 152 ASN A O 1
ATOM 1176 N N . PHE A 1 153 ? -6.753 -13.276 0.016 1.00 97.12 153 PHE A N 1
ATOM 1177 C CA . PHE A 1 153 ? -7.321 -12.256 -0.852 1.00 97.12 153 PHE A CA 1
ATOM 1178 C C . PHE A 1 153 ? -6.252 -11.725 -1.787 1.00 97.12 153 PHE A C 1
ATOM 1180 O O . PHE A 1 153 ? -5.122 -11.483 -1.370 1.00 97.12 153 PHE A O 1
ATOM 1187 N N . THR A 1 154 ? -6.634 -11.515 -3.037 1.00 97.75 154 THR A N 1
ATOM 1188 C CA . THR A 1 154 ? -5.729 -11.100 -4.099 1.00 97.75 154 THR A CA 1
ATOM 1189 C C . THR A 1 154 ? -6.315 -9.883 -4.798 1.00 97.75 154 THR A C 1
ATOM 1191 O O . THR A 1 154 ? -7.477 -9.898 -5.209 1.00 97.75 154 THR A O 1
ATOM 1194 N N . PHE A 1 155 ? -5.515 -8.825 -4.910 1.00 97.62 155 PHE A N 1
ATOM 1195 C CA . PHE A 1 155 ? -5.929 -7.529 -5.446 1.00 97.62 155 PHE A CA 1
ATOM 1196 C C . PHE A 1 155 ? -4.947 -7.042 -6.503 1.00 97.62 155 PHE A C 1
ATOM 1198 O O . PHE A 1 155 ? -3.751 -7.321 -6.407 1.00 97.62 155 PHE A O 1
ATOM 1205 N N . SER A 1 156 ? -5.425 -6.248 -7.465 1.00 98.00 156 SER A N 1
ATOM 1206 C CA . SER A 1 156 ? -4.516 -5.496 -8.330 1.00 98.00 156 SER A CA 1
ATOM 1207 C C . SER A 1 156 ? -3.690 -4.524 -7.480 1.00 98.00 156 SER A C 1
ATOM 1209 O O . SER A 1 156 ? -4.170 -3.986 -6.476 1.00 98.00 156 SER A O 1
ATOM 1211 N N . GLY A 1 157 ? -2.437 -4.283 -7.872 1.00 96.50 157 GLY A N 1
ATOM 1212 C CA . GLY A 1 157 ? -1.594 -3.316 -7.165 1.00 96.50 157 GLY A CA 1
ATOM 1213 C C . GLY A 1 157 ? -2.169 -1.896 -7.188 1.00 96.50 157 GLY A C 1
ATOM 1214 O O . GLY A 1 157 ? -1.980 -1.150 -6.230 1.00 96.50 157 GLY A O 1
ATOM 1215 N N . ASP A 1 158 ? -2.908 -1.541 -8.241 1.00 96.12 158 ASP A N 1
ATOM 1216 C CA . ASP A 1 158 ? -3.539 -0.227 -8.388 1.00 96.12 158 ASP A CA 1
ATOM 1217 C C . ASP A 1 158 ? -4.745 -0.038 -7.452 1.00 96.12 158 ASP A C 1
ATOM 1219 O O . ASP A 1 158 ? -4.787 0.946 -6.708 1.00 96.12 158 ASP A O 1
ATOM 1223 N N . ASP A 1 159 ? -5.663 -1.016 -7.394 1.00 97.50 159 ASP A N 1
ATOM 1224 C CA . ASP A 1 159 ? -6.801 -0.996 -6.461 1.00 97.50 159 ASP A CA 1
ATOM 1225 C C . ASP A 1 159 ? -6.283 -0.957 -5.017 1.00 97.50 159 ASP A C 1
ATOM 1227 O O . ASP A 1 159 ? -6.739 -0.147 -4.204 1.00 97.50 159 ASP A O 1
ATOM 1231 N N . PHE A 1 160 ? -5.281 -1.792 -4.706 1.00 97.75 160 PHE A N 1
ATOM 1232 C CA . PHE A 1 160 ? -4.668 -1.827 -3.383 1.00 97.75 160 PHE A CA 1
ATOM 1233 C C . PHE A 1 160 ? -4.053 -0.475 -3.019 1.00 97.75 160 PHE A C 1
ATOM 1235 O O . PHE A 1 160 ? -4.362 0.068 -1.962 1.00 97.75 160 PHE A O 1
ATOM 1242 N N . LYS A 1 161 ? -3.212 0.099 -3.890 1.00 95.75 161 LYS A N 1
ATOM 1243 C CA . LYS A 1 161 ? -2.568 1.401 -3.661 1.00 95.75 161 LYS A CA 1
ATOM 1244 C C . LYS A 1 161 ? -3.593 2.512 -3.458 1.00 95.75 161 LYS A C 1
ATOM 1246 O O . LYS A 1 161 ? -3.423 3.338 -2.560 1.00 95.75 161 LYS A O 1
ATOM 1251 N N . THR A 1 162 ? -4.624 2.549 -4.296 1.00 96.25 162 THR A N 1
ATOM 1252 C CA . THR A 1 162 ? -5.665 3.579 -4.252 1.00 96.25 162 THR A CA 1
ATOM 1253 C C . THR A 1 162 ? -6.388 3.550 -2.915 1.00 96.25 162 THR A C 1
ATOM 1255 O O . THR A 1 162 ? -6.407 4.554 -2.204 1.00 96.25 162 THR A O 1
ATOM 1258 N N . VAL A 1 163 ? -6.909 2.389 -2.523 1.00 98.06 163 VAL A N 1
ATOM 1259 C CA . VAL A 1 163 ? -7.674 2.258 -1.277 1.00 98.06 163 VAL A CA 1
ATOM 1260 C C . VAL A 1 163 ? -6.773 2.363 -0.046 1.00 98.06 163 VAL A C 1
ATOM 1262 O O . VAL A 1 163 ? -7.160 2.988 0.939 1.00 98.06 163 VAL A O 1
ATOM 1265 N N . PHE A 1 164 ? -5.543 1.845 -0.113 1.00 96.81 164 PHE A N 1
ATOM 1266 C CA . PHE A 1 164 ? -4.544 2.043 0.936 1.00 96.81 164 PHE A CA 1
ATOM 1267 C C . PHE A 1 164 ? -4.321 3.533 1.200 1.00 96.81 164 PHE A C 1
ATOM 1269 O O . PHE A 1 164 ? -4.388 3.960 2.345 1.00 96.81 164 PHE A O 1
ATOM 1276 N N . ASN A 1 165 ? -4.108 4.339 0.158 1.00 94.44 165 ASN A N 1
ATOM 1277 C CA . ASN A 1 165 ? -3.870 5.775 0.314 1.00 94.44 165 ASN A CA 1
ATOM 1278 C C . ASN A 1 165 ? -5.105 6.554 0.784 1.00 94.44 165 ASN A C 1
ATOM 1280 O O . ASN A 1 165 ? -4.942 7.621 1.367 1.00 94.44 165 ASN A O 1
ATOM 1284 N N . LEU A 1 166 ? -6.316 6.051 0.526 1.00 95.75 166 LEU A N 1
ATOM 1285 C CA . LEU A 1 166 ? -7.542 6.641 1.064 1.00 95.75 166 LEU A CA 1
ATOM 1286 C C . LEU A 1 166 ? -7.687 6.365 2.560 1.00 95.75 166 LEU A C 1
ATOM 1288 O O . LEU A 1 166 ? -8.085 7.264 3.296 1.00 95.75 166 LEU A O 1
ATOM 1292 N N . ARG A 1 167 ? -7.373 5.137 2.995 1.00 96.75 167 ARG A N 1
ATOM 1293 C CA . ARG A 1 167 ? -7.700 4.647 4.340 1.00 96.75 167 ARG A CA 1
ATOM 1294 C C . ARG A 1 167 ? -6.552 4.722 5.349 1.00 96.75 167 ARG A C 1
ATOM 1296 O O . ARG A 1 167 ? -6.813 4.719 6.552 1.00 96.75 167 ARG A O 1
ATOM 1303 N N . ALA A 1 168 ? 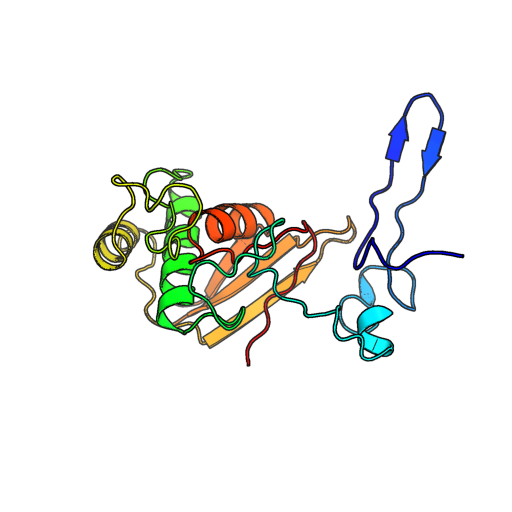-5.301 4.748 4.892 1.00 95.00 168 ALA A N 1
ATOM 1304 C CA . ALA A 1 168 ? -4.135 4.718 5.768 1.00 95.00 168 ALA A CA 1
ATOM 1305 C C . ALA A 1 168 ? -4.115 5.912 6.742 1.00 95.00 168 ALA A C 1
ATOM 1307 O O . ALA A 1 168 ? -4.462 7.021 6.352 1.00 95.00 168 ALA A O 1
ATOM 1308 N N . PRO A 1 169 ? -3.698 5.707 8.005 1.00 94.50 169 PRO A N 1
ATOM 1309 C CA . PRO A 1 169 ? -3.666 6.769 9.001 1.00 94.50 169 PRO A CA 1
ATOM 1310 C C . PRO A 1 169 ? -2.484 7.731 8.811 1.00 94.50 169 PRO A C 1
ATOM 1312 O O . PRO A 1 169 ? -1.386 7.353 8.377 1.00 94.50 169 PRO A O 1
ATOM 1315 N N . GLY A 1 170 ? -2.674 8.970 9.258 1.00 93.50 170 GLY A N 1
ATOM 1316 C CA . GLY A 1 170 ? -1.684 10.040 9.201 1.00 93.50 170 GLY A CA 1
ATOM 1317 C C . GLY A 1 170 ? -1.257 10.348 7.765 1.00 93.50 170 GLY A C 1
ATOM 1318 O O . GLY A 1 170 ? -2.070 10.409 6.855 1.00 93.50 170 GLY A O 1
ATOM 1319 N N . ALA A 1 171 ? 0.041 10.556 7.545 1.00 91.50 171 ALA A N 1
ATOM 1320 C CA . ALA A 1 171 ? 0.595 10.805 6.211 1.00 91.50 171 ALA A CA 1
ATOM 1321 C C . ALA A 1 171 ? 1.242 9.558 5.588 1.00 91.50 171 ALA A C 1
ATOM 1323 O O . ALA A 1 171 ? 2.164 9.706 4.785 1.00 91.50 171 ALA A O 1
ATOM 1324 N N . ILE A 1 172 ? 0.818 8.345 5.970 1.00 92.19 172 ILE A N 1
ATOM 1325 C CA . ILE A 1 172 ? 1.319 7.100 5.368 1.00 92.19 172 ILE A CA 1
ATOM 1326 C C . ILE A 1 172 ? 0.736 6.946 3.966 1.00 92.19 172 ILE A C 1
ATOM 1328 O O . ILE A 1 172 ? -0.474 6.858 3.796 1.00 92.19 172 ILE A O 1
ATOM 1332 N N . VAL A 1 173 ? 1.603 6.883 2.955 1.00 89.44 173 VAL A N 1
ATOM 1333 C CA . VAL A 1 173 ? 1.163 6.753 1.559 1.00 89.44 173 VAL A CA 1
ATOM 1334 C C . VAL A 1 173 ? 2.112 5.877 0.739 1.00 89.44 173 VAL A C 1
ATOM 1336 O O . VAL A 1 173 ? 3.340 5.968 0.841 1.00 89.44 173 VAL A O 1
ATOM 1339 N N . ILE A 1 174 ? 1.533 5.095 -0.167 1.00 90.69 174 ILE A N 1
ATOM 1340 C CA . ILE A 1 174 ? 2.214 4.436 -1.280 1.00 90.69 174 ILE A CA 1
ATOM 1341 C C . ILE A 1 174 ? 2.276 5.418 -2.455 1.00 90.69 174 ILE A C 1
ATOM 1343 O O . ILE A 1 174 ? 1.268 5.746 -3.082 1.00 90.69 174 ILE A O 1
ATOM 1347 N N . LYS A 1 175 ? 3.478 5.913 -2.768 1.00 86.00 175 LYS A N 1
ATOM 1348 C CA . LYS A 1 175 ? 3.680 6.934 -3.815 1.00 86.00 175 LYS A CA 1
ATOM 1349 C C . LYS A 1 175 ? 3.839 6.335 -5.208 1.00 86.00 175 LYS A C 1
ATOM 1351 O O . LYS A 1 175 ? 3.187 6.771 -6.157 1.00 86.00 175 LYS A O 1
ATOM 1356 N N . SER A 1 176 ? 4.708 5.338 -5.325 1.00 87.12 176 SER A N 1
ATOM 1357 C CA . SER A 1 176 ? 5.052 4.709 -6.601 1.00 87.12 176 SER A CA 1
ATOM 1358 C C . SER A 1 176 ? 3.993 3.694 -7.032 1.00 87.12 176 SER A C 1
ATOM 1360 O O . SER A 1 176 ? 3.243 3.181 -6.206 1.00 87.12 176 SER A O 1
ATOM 1362 N N . ALA A 1 177 ? 3.899 3.431 -8.334 1.00 89.69 177 ALA A N 1
ATOM 1363 C CA . ALA A 1 177 ? 3.147 2.291 -8.861 1.00 89.69 177 ALA A CA 1
ATOM 1364 C C . ALA A 1 177 ? 3.895 0.960 -8.652 1.00 89.69 177 ALA A C 1
ATOM 1366 O O . ALA A 1 177 ? 3.266 -0.089 -8.589 1.00 89.69 177 ALA A O 1
ATOM 1367 N N . LEU A 1 178 ? 5.224 1.000 -8.507 1.00 90.88 178 LEU A N 1
ATOM 1368 C CA . LEU A 1 178 ? 6.050 -0.133 -8.096 1.00 90.88 178 LEU A CA 1
ATOM 1369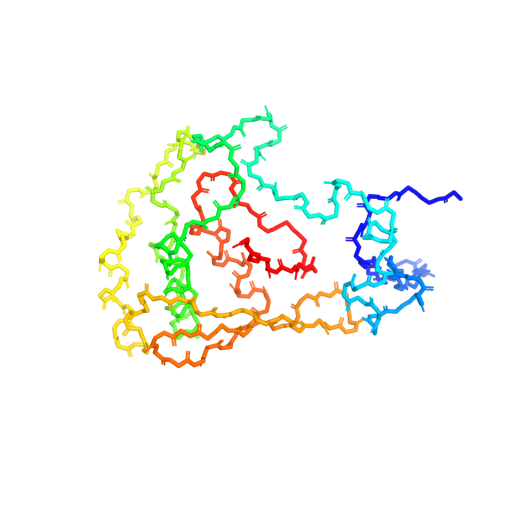 C C . LEU A 1 178 ? 6.369 -0.007 -6.604 1.00 90.88 178 LEU A C 1
ATOM 1371 O O . LEU A 1 178 ? 7.108 0.890 -6.199 1.00 90.88 178 LEU A O 1
ATOM 1375 N N . PHE A 1 179 ? 5.794 -0.881 -5.786 1.00 89.25 179 PHE A N 1
ATOM 1376 C CA . PHE A 1 179 ? 5.917 -0.854 -4.328 1.00 89.25 179 PHE A CA 1
ATOM 1377 C C . PHE A 1 179 ? 5.966 -2.264 -3.737 1.00 89.25 179 PHE A C 1
ATOM 1379 O O . PHE A 1 179 ? 5.382 -3.195 -4.288 1.00 89.25 179 PHE A O 1
ATOM 1386 N N . ASN A 1 180 ? 6.631 -2.412 -2.591 1.00 88.56 180 ASN A N 1
ATOM 1387 C CA . ASN A 1 180 ? 6.557 -3.620 -1.771 1.00 88.56 180 ASN A CA 1
ATOM 1388 C C . ASN A 1 180 ? 5.786 -3.359 -0.470 1.00 88.56 180 ASN A C 1
ATOM 1390 O O . ASN A 1 180 ? 5.563 -2.205 -0.097 1.00 88.56 180 ASN A O 1
ATOM 1394 N N . ILE A 1 181 ? 5.414 -4.432 0.227 1.00 89.00 181 ILE A N 1
ATOM 1395 C CA . ILE A 1 181 ? 4.835 -4.398 1.570 1.00 89.00 181 ILE A CA 1
ATOM 1396 C C . ILE A 1 181 ? 5.731 -5.237 2.478 1.00 89.00 181 ILE A C 1
ATOM 1398 O O . ILE A 1 181 ? 5.920 -6.426 2.242 1.00 89.00 181 ILE A O 1
ATOM 1402 N N . GLU A 1 182 ? 6.295 -4.602 3.502 1.00 85.25 182 GLU A N 1
ATOM 1403 C CA . GLU A 1 182 ? 7.246 -5.221 4.428 1.00 85.25 182 GLU A CA 1
ATOM 1404 C C . GLU A 1 182 ? 6.617 -5.413 5.811 1.00 85.25 182 GLU A C 1
ATOM 1406 O O . GLU A 1 182 ? 5.799 -4.604 6.260 1.00 85.25 182 GLU A O 1
ATOM 1411 N N . LYS A 1 183 ? 7.043 -6.470 6.505 1.00 84.06 183 LYS A N 1
ATOM 1412 C CA . LYS A 1 183 ? 6.664 -6.771 7.891 1.00 84.06 183 LYS A CA 1
ATOM 1413 C C . LYS A 1 183 ? 7.900 -6.665 8.783 1.00 84.06 183 LYS A C 1
ATOM 1415 O O . LYS A 1 183 ? 8.965 -7.144 8.404 1.00 84.06 183 LYS A O 1
ATOM 1420 N N . LYS A 1 184 ? 7.739 -6.040 9.952 1.00 77.88 184 LYS A N 1
ATOM 1421 C CA . LYS A 1 184 ? 8.763 -5.954 11.000 1.00 77.88 184 LYS A CA 1
ATOM 1422 C C . LYS A 1 184 ? 8.591 -7.066 12.030 1.00 77.88 184 LYS A C 1
ATOM 1424 O O . LYS A 1 184 ? 7.422 -7.429 12.296 1.00 77.88 184 LYS A O 1
#

pLDDT: mean 89.91, std 12.23, range [22.78, 98.06]

Radius of gyration: 17.75 Å; chains: 1; bounding box: 47×37×48 Å

Sequence (184 aa):
MYASTAGGSIYSYSSLGYSTPQIWDTSCGSQSCWPNDAWEKKSDSAWYYKGWYRTRSNDTCGRSHPWLNQSEFADIVNAVIYYSKTKDYSHLSQIDSGGCFGGNDPSAWSKDELARQVGSHGGPISSVNSVSVNYSTGGYTQEVTISTDKGNFTFSGDDFKTVFNLRAPGAIVIKSALFNIEKK